Protein AF-A0A329RDT1-F1 (afdb_monomer_lite)

Secondary structure (DSSP, 8-state):
--------PPPPPPHHHHHHHHHHHHHH---SHHHHHHHHHHHHHTPPTTPPP--TT--

pLDDT: mean 72.7, std 12.25, range [35.09, 87.31]

Foldseek 3Di:
DDPDDPPPPPPDDDPVNVVVVVVVVVVPPPPDLVVLQVVQVVVVVPDDPPDDGDGSVRD

Structure (mmCIF, N/CA/C/O backbone):
data_AF-A0A329RDT1-F1
#
_entry.id   AF-A0A329RDT1-F1
#
loop_
_atom_site.group_PDB
_atom_site.id
_atom_site.type_symbol
_atom_site.label_atom_id
_atom_site.label_alt_id
_atom_site.label_comp_id
_atom_site.label_asym_id
_atom_site.label_entity_id
_atom_site.label_seq_id
_atom_site.pdbx_PDB_ins_code
_atom_site.Cartn_x
_atom_site.Cartn_y
_atom_site.Cartn_z
_atom_site.occupancy
_atom_site.B_iso_or_equiv
_atom_site.auth_seq_id
_atom_site.auth_comp_id
_atom_site.auth_asym_id
_atom_site.auth_atom_id
_atom_site.pdbx_PDB_model_num
ATOM 1 N N . MET A 1 1 ? 54.993 0.881 -0.724 1.00 35.09 1 MET A N 1
ATOM 2 C CA . MET A 1 1 ? 54.291 1.204 -1.986 1.00 35.09 1 MET A CA 1
ATOM 3 C C . MET A 1 1 ? 52.983 0.435 -1.990 1.00 35.09 1 MET A C 1
ATOM 5 O O . MET A 1 1 ? 52.994 -0.740 -1.652 1.00 35.09 1 MET A O 1
ATOM 9 N N . SER A 1 2 ? 51.879 1.138 -2.230 1.00 44.06 2 SER A N 1
ATOM 10 C CA . SER A 1 2 ? 50.506 0.672 -2.011 1.00 44.06 2 SER A CA 1
ATOM 11 C C . SER A 1 2 ? 50.094 -0.388 -3.039 1.00 44.06 2 SER A C 1
ATOM 13 O O . SER A 1 2 ? 50.188 -0.140 -4.241 1.00 44.06 2 SER A O 1
ATOM 15 N N . LEU A 1 3 ? 49.636 -1.555 -2.577 1.00 49.78 3 LEU A N 1
ATOM 16 C CA . LEU A 1 3 ? 48.896 -2.513 -3.400 1.00 49.78 3 LEU A CA 1
ATOM 17 C C . LEU A 1 3 ? 47.492 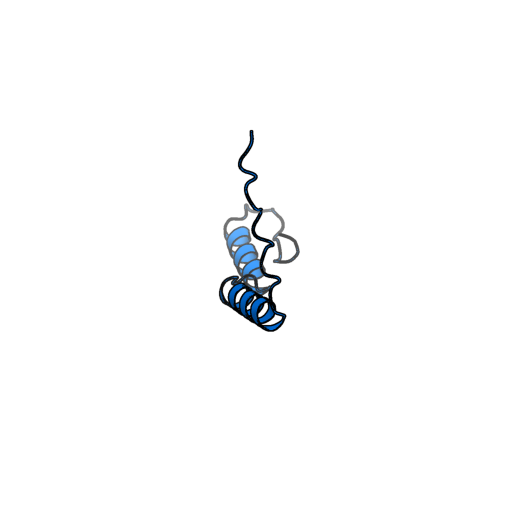-1.939 -3.582 1.00 49.78 3 LEU A C 1
ATOM 19 O O . LEU A 1 3 ? 46.661 -2.017 -2.686 1.00 49.78 3 LEU A O 1
ATOM 23 N N . GLY A 1 4 ? 47.267 -1.283 -4.719 1.00 45.84 4 GLY A N 1
ATOM 24 C CA . GLY A 1 4 ? 45.974 -0.705 -5.053 1.00 45.84 4 GLY A CA 1
ATOM 25 C C . GLY A 1 4 ? 44.895 -1.782 -5.106 1.00 45.84 4 GLY A C 1
ATOM 26 O O . GLY A 1 4 ? 44.908 -2.636 -5.997 1.00 45.84 4 GLY A O 1
ATOM 27 N N . ASP A 1 5 ? 43.951 -1.712 -4.172 1.00 52.56 5 ASP A N 1
ATOM 28 C CA . ASP A 1 5 ? 42.686 -2.428 -4.233 1.00 52.56 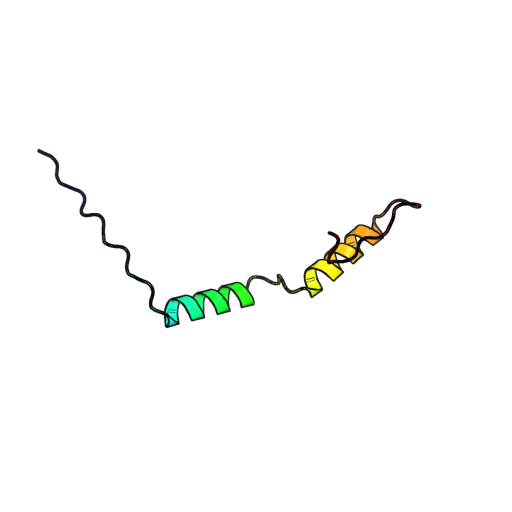5 ASP A CA 1
ATOM 29 C C . ASP A 1 5 ? 41.996 -2.110 -5.561 1.00 52.56 5 ASP A C 1
ATOM 31 O O . ASP A 1 5 ? 41.475 -1.014 -5.792 1.00 52.56 5 ASP A O 1
ATOM 35 N N . LYS A 1 6 ? 42.003 -3.085 -6.474 1.00 54.59 6 LYS A N 1
ATOM 36 C CA . LYS A 1 6 ? 41.184 -3.044 -7.682 1.00 54.59 6 LYS A CA 1
ATOM 37 C C . LYS A 1 6 ? 39.727 -3.012 -7.230 1.00 54.59 6 LYS A C 1
ATOM 39 O O . LYS A 1 6 ? 39.156 -4.061 -6.935 1.00 54.59 6 LYS A O 1
ATOM 44 N N . LYS A 1 7 ? 39.113 -1.823 -7.194 1.00 59.06 7 LYS A N 1
ATOM 45 C CA . LYS A 1 7 ? 37.652 -1.682 -7.134 1.00 59.06 7 LYS A CA 1
ATOM 46 C C . LYS A 1 7 ? 37.078 -2.551 -8.250 1.00 59.06 7 LYS A C 1
ATOM 48 O O . LYS A 1 7 ? 37.224 -2.226 -9.428 1.00 59.06 7 LYS A O 1
ATOM 53 N N . LYS A 1 8 ? 36.484 -3.690 -7.884 1.00 60.53 8 LYS A N 1
ATOM 54 C CA . LYS A 1 8 ? 35.728 -4.524 -8.817 1.00 60.53 8 LYS A CA 1
ATOM 55 C C . LYS A 1 8 ? 34.641 -3.622 -9.388 1.00 60.53 8 LYS A C 1
ATOM 57 O O . LYS A 1 8 ? 33.796 -3.140 -8.639 1.00 60.53 8 LYS A O 1
ATOM 62 N N . LYS A 1 9 ? 34.729 -3.330 -10.687 1.00 61.72 9 LYS A N 1
ATOM 63 C CA . LYS A 1 9 ? 33.685 -2.628 -11.433 1.00 61.72 9 LYS A CA 1
ATOM 64 C C . LYS A 1 9 ? 32.393 -3.399 -11.151 1.00 61.72 9 LYS A C 1
ATOM 66 O O . LYS A 1 9 ? 32.366 -4.608 -11.388 1.00 61.72 9 LYS A O 1
ATOM 71 N N . GLY A 1 10 ? 31.417 -2.755 -10.510 1.00 62.53 10 GLY A N 1
ATOM 72 C CA . GLY A 1 10 ? 30.137 -3.393 -10.211 1.00 62.53 10 GLY A CA 1
ATOM 73 C C . GLY A 1 10 ? 29.581 -3.978 -11.504 1.00 62.53 10 GLY A C 1
ATOM 74 O O . GLY A 1 10 ? 29.692 -3.342 -12.550 1.00 62.53 10 GLY A O 1
ATOM 75 N N . LYS A 1 11 ? 29.090 -5.217 -11.461 1.00 73.31 11 LYS A N 1
ATOM 76 C CA . LYS A 1 11 ? 28.418 -5.810 -12.616 1.00 73.31 11 LYS A CA 1
ATOM 77 C C . LYS A 1 11 ? 27.183 -4.950 -12.892 1.00 73.31 11 LYS A C 1
ATOM 79 O O . LYS A 1 11 ? 26.356 -4.801 -11.996 1.00 73.31 11 LYS A O 1
ATOM 84 N N . ASP A 1 12 ? 27.087 -4.385 -14.091 1.00 76.75 12 ASP A N 1
ATOM 85 C CA . ASP A 1 12 ? 25.868 -3.708 -14.524 1.00 76.75 12 ASP A CA 1
ATOM 86 C C . ASP A 1 12 ? 24.738 -4.747 -14.563 1.00 76.75 12 ASP A C 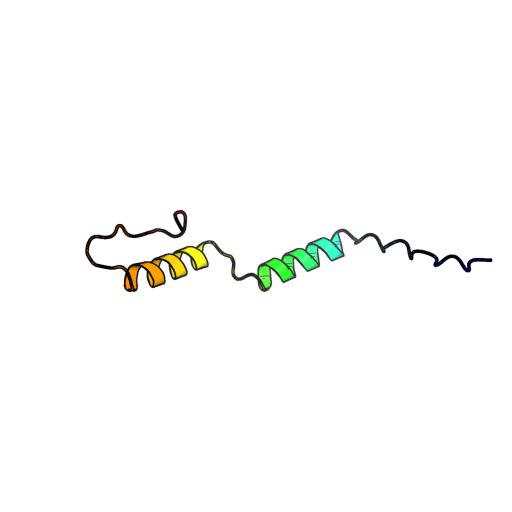1
ATOM 88 O O . ASP A 1 12 ? 24.912 -5.842 -15.109 1.00 76.75 12 ASP A O 1
ATOM 92 N N . PHE A 1 13 ? 23.608 -4.440 -13.925 1.00 74.94 13 PHE A N 1
ATOM 93 C CA . PHE A 1 13 ? 22.458 -5.338 -13.912 1.00 74.94 13 PHE A CA 1
ATOM 94 C C . PHE A 1 13 ? 21.837 -5.398 -15.304 1.00 74.94 13 PHE A C 1
ATOM 96 O O . PHE A 1 13 ? 21.603 -4.372 -15.945 1.00 74.94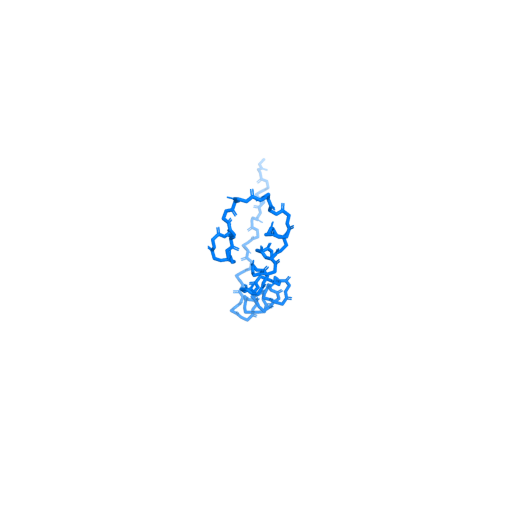 13 PHE A O 1
ATOM 103 N N . LEU A 1 14 ? 21.545 -6.609 -15.768 1.00 85.06 14 LEU A N 1
ATOM 104 C CA . LEU A 1 14 ? 20.772 -6.802 -16.986 1.00 85.06 14 LEU A CA 1
ATOM 105 C C . LEU A 1 14 ? 19.328 -6.338 -16.752 1.00 85.06 14 LEU A C 1
ATOM 107 O O . LEU A 1 14 ? 18.793 -6.491 -15.655 1.00 85.06 14 LEU A O 1
ATOM 111 N N . ALA A 1 15 ? 18.661 -5.840 -17.795 1.00 78.31 15 ALA A N 1
ATOM 112 C CA . ALA A 1 15 ? 17.255 -5.425 -17.711 1.00 78.31 15 ALA A CA 1
ATOM 113 C C . ALA A 1 15 ? 16.351 -6.540 -17.148 1.00 78.31 15 ALA A C 1
ATOM 115 O O . ALA A 1 15 ? 15.466 -6.280 -16.344 1.00 78.31 15 ALA A O 1
ATOM 116 N N . THR A 1 16 ? 16.648 -7.796 -17.485 1.00 84.75 16 THR A N 1
ATOM 117 C CA . THR A 1 16 ? 15.962 -8.986 -16.963 1.00 84.75 16 THR A CA 1
ATOM 118 C C . THR A 1 16 ? 16.226 -9.251 -15.478 1.00 84.75 16 THR A C 1
ATOM 120 O O . THR A 1 16 ? 15.392 -9.838 -14.797 1.00 84.75 16 THR A O 1
ATOM 123 N N . GLU A 1 17 ? 17.402 -8.870 -14.965 1.00 79.62 17 GLU A N 1
ATOM 124 C CA . GLU A 1 17 ? 17.714 -8.961 -13.531 1.00 79.62 17 GLU A CA 1
ATOM 125 C C . GLU A 1 17 ? 16.941 -7.885 -12.755 1.00 79.62 17 GLU A C 1
ATOM 127 O O . GLU A 1 17 ? 16.401 -8.182 -11.693 1.00 79.62 17 GLU A O 1
ATOM 132 N N . ILE A 1 18 ? 16.827 -6.675 -13.313 1.00 82.81 18 ILE A N 1
ATOM 133 C CA . ILE A 1 18 ? 16.041 -5.574 -12.735 1.00 82.81 18 ILE A CA 1
ATOM 134 C C . ILE A 1 18 ? 14.551 -5.929 -12.704 1.00 82.81 18 ILE A C 1
ATOM 136 O O . ILE A 1 18 ? 13.926 -5.803 -11.658 1.00 82.81 18 ILE A O 1
ATOM 140 N N . ASP A 1 19 ? 14.004 -6.431 -13.810 1.00 84.44 19 ASP A N 1
ATOM 141 C CA . ASP A 1 19 ? 12.599 -6.842 -13.921 1.00 84.44 19 ASP A CA 1
ATOM 142 C C . ASP A 1 19 ? 12.244 -7.927 -12.893 1.00 84.44 19 ASP A C 1
ATOM 144 O O . ASP A 1 19 ? 11.316 -7.785 -12.103 1.00 84.44 19 ASP A O 1
ATOM 148 N N . ARG A 1 20 ? 13.095 -8.955 -12.771 1.00 85.75 20 ARG A N 1
ATOM 149 C CA . ARG A 1 20 ? 12.937 -9.994 -11.747 1.00 85.75 20 ARG A CA 1
ATOM 150 C C . ARG A 1 20 ? 13.018 -9.438 -10.324 1.00 85.75 20 ARG A C 1
ATOM 152 O O . ARG A 1 20 ? 12.326 -9.937 -9.439 1.00 85.75 20 ARG A O 1
ATOM 159 N N . MET A 1 21 ? 13.879 -8.451 -10.077 1.00 82.12 21 MET A N 1
ATOM 160 C CA . MET A 1 21 ? 13.948 -7.787 -8.775 1.00 82.12 21 MET A CA 1
ATOM 161 C C . MET A 1 21 ? 12.679 -6.985 -8.487 1.00 82.12 21 MET A C 1
ATOM 163 O O . MET A 1 21 ? 12.206 -7.045 -7.358 1.00 82.12 21 MET A O 1
ATOM 167 N N . LEU A 1 22 ? 12.111 -6.296 -9.478 1.00 80.00 22 LEU A N 1
ATOM 168 C CA . LEU A 1 22 ? 10.851 -5.566 -9.336 1.00 80.00 22 LEU A CA 1
ATOM 169 C C . LEU A 1 22 ? 9.681 -6.513 -9.065 1.00 80.00 22 LEU A C 1
ATOM 171 O O . LEU A 1 22 ? 8.977 -6.291 -8.090 1.00 80.00 22 LEU A O 1
ATOM 175 N N . CYS A 1 23 ? 9.558 -7.628 -9.791 1.00 78.62 23 CYS A N 1
ATOM 176 C CA . CYS A 1 23 ? 8.532 -8.634 -9.499 1.00 78.62 23 CYS A CA 1
ATOM 177 C C . CYS A 1 23 ? 8.666 -9.202 -8.078 1.00 78.62 23 CYS A C 1
ATOM 179 O O . CYS A 1 23 ? 7.680 -9.361 -7.376 1.00 78.62 23 CYS A O 1
ATOM 181 N N . LEU A 1 24 ? 9.891 -9.475 -7.607 1.00 78.25 24 LEU A N 1
ATOM 182 C CA . LEU A 1 24 ? 10.113 -9.954 -6.234 1.00 78.25 24 LEU A CA 1
ATOM 183 C C . LEU A 1 24 ? 9.804 -8.892 -5.172 1.00 78.25 24 LEU A C 1
ATOM 185 O O . LEU A 1 24 ? 9.453 -9.236 -4.044 1.00 78.25 24 LEU A O 1
ATOM 189 N N . VAL A 1 25 ? 10.010 -7.621 -5.505 1.00 69.75 25 VAL A N 1
ATOM 190 C CA . VAL A 1 25 ? 9.672 -6.467 -4.670 1.00 69.75 25 VAL A CA 1
ATOM 191 C C . VAL A 1 25 ? 8.153 -6.326 -4.617 1.00 69.75 25 VAL A C 1
ATOM 193 O O . VAL A 1 25 ? 7.629 -6.273 -3.516 1.00 69.75 25 VAL A O 1
ATOM 196 N N . GLU A 1 26 ? 7.445 -6.383 -5.742 1.00 69.50 26 GLU A N 1
ATOM 197 C CA . GLU A 1 26 ? 5.975 -6.383 -5.821 1.00 69.50 26 GLU A CA 1
ATOM 198 C C . GLU A 1 26 ? 5.347 -7.584 -5.094 1.00 69.50 26 GLU A C 1
ATOM 200 O O . GLU A 1 26 ? 4.420 -7.409 -4.310 1.00 69.50 26 GLU A O 1
ATOM 205 N N . ASP A 1 27 ? 5.902 -8.788 -5.257 1.00 68.44 27 ASP A N 1
ATOM 206 C CA . ASP A 1 27 ? 5.423 -10.003 -4.583 1.00 68.44 27 ASP A CA 1
ATOM 207 C C . ASP A 1 27 ? 5.617 -9.953 -3.057 1.00 68.44 27 ASP A C 1
ATOM 209 O O . ASP A 1 27 ? 4.866 -10.573 -2.303 1.00 68.44 27 ASP A O 1
ATOM 213 N N . ARG A 1 28 ? 6.666 -9.269 -2.575 1.00 64.88 28 ARG A N 1
ATOM 214 C CA . ARG A 1 28 ? 7.007 -9.202 -1.139 1.00 64.88 28 ARG A CA 1
ATOM 215 C C . ARG A 1 28 ? 6.486 -7.954 -0.446 1.00 64.88 28 ARG A C 1
ATOM 217 O O . ARG A 1 28 ? 6.239 -7.990 0.760 1.00 64.88 28 ARG A O 1
ATOM 224 N N . LEU A 1 29 ? 6.354 -6.845 -1.161 1.00 60.91 29 LEU A N 1
ATOM 225 C CA . LEU A 1 29 ? 5.670 -5.663 -0.672 1.00 60.91 29 LEU A CA 1
ATOM 226 C C . LEU A 1 29 ? 4.182 -5.889 -0.910 1.00 60.91 29 LEU A C 1
ATOM 228 O O . LEU A 1 29 ? 3.650 -5.537 -1.953 1.00 60.91 29 LEU A O 1
ATOM 232 N N . HIS A 1 30 ? 3.471 -6.345 0.121 1.00 61.00 30 HIS A N 1
ATOM 233 C CA . HIS A 1 30 ? 2.012 -6.200 0.199 1.00 61.00 30 HIS A CA 1
ATOM 234 C C . HIS A 1 30 ? 1.574 -4.714 0.281 1.00 61.00 30 HIS A C 1
ATOM 236 O O . HIS A 1 30 ? 0.561 -4.394 0.894 1.00 61.00 30 HIS A O 1
ATOM 242 N N . PHE A 1 31 ? 2.335 -3.777 -0.290 1.00 61.09 31 PHE A N 1
ATOM 243 C CA . PHE A 1 31 ? 1.984 -2.364 -0.397 1.00 61.09 31 PHE A CA 1
ATOM 244 C C . PHE A 1 31 ? 1.110 -2.158 -1.634 1.00 61.09 31 PHE A C 1
ATOM 246 O O . PHE A 1 31 ? 1.452 -1.430 -2.560 1.00 61.09 31 PHE A O 1
ATOM 253 N N . GLY A 1 32 ? -0.033 -2.840 -1.633 1.00 62.72 32 GLY A N 1
ATOM 254 C CA . GLY A 1 32 ? -1.175 -2.470 -2.453 1.00 62.72 32 GLY A CA 1
ATOM 255 C C . GLY A 1 32 ? -1.994 -1.398 -1.738 1.00 62.72 32 GLY A C 1
ATOM 256 O O . GLY A 1 32 ? -1.976 -1.302 -0.509 1.00 62.72 32 GLY A O 1
ATOM 257 N N . SER A 1 33 ? -2.754 -0.613 -2.497 1.00 59.09 33 SER A N 1
ATOM 258 C CA . SER A 1 33 ? -3.721 0.372 -1.985 1.00 59.09 33 SER A CA 1
ATOM 259 C C . SER A 1 33 ? -4.686 -0.204 -0.934 1.00 59.09 33 SER A C 1
ATOM 261 O O . SER A 1 33 ? -5.144 0.514 -0.050 1.00 59.09 33 SER A O 1
ATOM 263 N N . GLU A 1 34 ? -4.953 -1.511 -0.976 1.00 64.62 34 GLU A N 1
ATOM 264 C CA . GLU A 1 34 ? -5.806 -2.213 -0.009 1.00 64.62 34 GLU A CA 1
ATOM 265 C C . GLU A 1 34 ? -5.215 -2.265 1.410 1.00 64.62 34 GLU A C 1
ATOM 267 O O . GLU A 1 34 ? -5.964 -2.284 2.389 1.00 64.62 34 GLU A O 1
ATOM 272 N N . LEU A 1 35 ? -3.885 -2.221 1.551 1.00 71.25 35 LEU A N 1
ATOM 273 C CA . LEU A 1 35 ? -3.234 -2.231 2.862 1.00 71.25 35 LEU A CA 1
ATOM 274 C C . LEU A 1 35 ? -3.537 -0.942 3.634 1.00 71.25 35 LEU A C 1
ATOM 276 O O . LEU A 1 35 ? -3.833 -0.991 4.827 1.00 71.25 35 LEU A O 1
ATOM 280 N N . TRP A 1 36 ? -3.526 0.202 2.950 1.00 73.38 36 TRP A N 1
ATOM 281 C CA . TRP A 1 36 ? -3.824 1.499 3.556 1.00 73.38 36 TRP A CA 1
ATOM 282 C C . TRP A 1 36 ? -5.274 1.606 4.013 1.00 73.38 36 TRP A C 1
ATOM 284 O O . TRP A 1 36 ? -5.536 2.141 5.086 1.00 73.38 36 TRP A O 1
ATOM 294 N N . VAL A 1 37 ? -6.207 1.012 3.265 1.00 75.75 37 VAL A N 1
ATOM 295 C CA . VAL A 1 37 ? -7.612 0.896 3.685 1.00 75.75 37 VAL A CA 1
ATOM 296 C C . VAL A 1 37 ? -7.735 0.038 4.948 1.00 75.75 37 VAL A C 1
ATOM 298 O O . VAL A 1 37 ? -8.440 0.416 5.885 1.00 75.75 37 VAL A O 1
ATOM 301 N N . GLY A 1 38 ? -7.009 -1.082 5.021 1.00 78.31 38 GLY A N 1
ATOM 302 C CA . GLY A 1 38 ? -6.969 -1.927 6.218 1.00 78.31 38 GLY A CA 1
ATOM 303 C C . GLY A 1 38 ? -6.384 -1.211 7.442 1.00 78.31 38 GLY A C 1
ATOM 304 O O . GLY A 1 38 ? -6.934 -1.306 8.539 1.00 78.31 38 GLY A O 1
ATOM 305 N N . ILE A 1 39 ? -5.308 -0.443 7.254 1.00 77.62 39 ILE A N 1
ATOM 306 C CA . ILE A 1 39 ? -4.678 0.359 8.314 1.00 77.62 39 ILE A CA 1
ATOM 307 C C . ILE A 1 39 ? -5.607 1.498 8.757 1.00 77.62 39 ILE A C 1
ATOM 309 O O . ILE A 1 39 ? -5.768 1.715 9.958 1.00 77.62 39 ILE A O 1
ATOM 313 N N . ALA A 1 40 ? -6.265 2.180 7.817 1.00 82.31 40 ALA A N 1
ATOM 314 C CA . ALA A 1 40 ? -7.269 3.207 8.093 1.00 82.31 40 ALA A CA 1
ATOM 315 C C . ALA A 1 40 ? -8.429 2.663 8.924 1.00 82.31 40 ALA A C 1
ATOM 317 O O . ALA A 1 40 ? -8.812 3.278 9.920 1.00 82.31 40 ALA A O 1
ATOM 318 N N . SER A 1 41 ? -8.932 1.477 8.578 1.00 81.62 41 SER A N 1
ATOM 319 C CA . SER A 1 41 ? -9.962 0.798 9.365 1.00 81.62 41 SER A CA 1
ATOM 320 C C . SER A 1 41 ? -9.483 0.518 10.792 1.00 81.62 41 SER A C 1
ATOM 322 O O . SER A 1 41 ? -10.135 0.932 11.746 1.00 81.62 41 SER A O 1
ATOM 324 N N . ALA A 1 42 ? -8.308 -0.100 10.954 1.00 84.75 42 ALA A N 1
ATOM 325 C CA . ALA A 1 42 ? -7.767 -0.439 12.271 1.00 84.75 42 ALA A CA 1
ATOM 326 C C . ALA A 1 42 ? -7.458 0.797 13.142 1.00 84.75 42 ALA A C 1
ATOM 328 O O . ALA A 1 42 ? -7.587 0.744 14.367 1.00 84.75 42 ALA A O 1
ATOM 329 N N . TYR A 1 43 ? -7.052 1.909 12.520 1.00 83.06 43 TYR A N 1
ATOM 330 C CA . TYR A 1 43 ? -6.855 3.195 13.188 1.00 83.06 43 TYR A CA 1
ATOM 331 C C . TYR A 1 43 ? -8.186 3.792 13.659 1.00 83.06 43 TYR A C 1
ATOM 333 O O . TYR A 1 43 ? -8.303 4.214 14.811 1.00 83.06 43 TYR A O 1
ATOM 341 N N . ASN A 1 44 ? -9.200 3.791 12.788 1.00 87.31 44 ASN A N 1
ATOM 342 C CA . ASN A 1 44 ? -10.520 4.334 13.097 1.00 87.31 44 ASN A CA 1
ATOM 343 C C . ASN A 1 44 ? -11.252 3.526 14.185 1.00 87.31 44 ASN A C 1
ATOM 345 O O . ASN A 1 44 ? -11.974 4.113 14.988 1.00 87.31 44 ASN A O 1
ATOM 349 N N . ASP A 1 45 ? -11.021 2.214 14.277 1.00 86.19 45 ASP A N 1
ATOM 350 C CA . ASP A 1 45 ? -11.589 1.363 15.338 1.00 86.19 45 ASP A CA 1
ATOM 351 C C . ASP A 1 45 ? -11.096 1.748 16.743 1.00 86.19 45 ASP A C 1
ATOM 353 O O . ASP A 1 45 ? -11.779 1.527 17.743 1.00 86.19 45 ASP A O 1
ATOM 357 N N . GLN A 1 46 ? -9.908 2.350 16.832 1.00 86.94 46 GLN A N 1
ATOM 358 C CA . GLN A 1 46 ? -9.314 2.828 18.084 1.00 86.94 46 GLN A CA 1
ATOM 359 C C . GLN A 1 46 ? -9.519 4.334 18.290 1.00 86.94 46 GLN A C 1
ATOM 361 O O . GLN A 1 46 ? -8.986 4.924 19.238 1.00 86.94 46 GLN A O 1
ATOM 366 N N . LEU A 1 47 ? -10.273 4.980 17.398 1.00 85.88 47 LEU A N 1
ATOM 367 C CA . LEU A 1 47 ? -10.445 6.418 17.406 1.00 85.88 47 LEU A CA 1
ATOM 368 C C . LEU A 1 47 ? -11.295 6.852 18.600 1.00 85.88 47 LEU A C 1
ATOM 370 O O . LEU A 1 47 ? -12.330 6.272 18.932 1.00 85.88 47 LEU A O 1
ATOM 374 N N . ARG A 1 48 ? -10.867 7.930 19.255 1.00 83.75 48 ARG A N 1
ATOM 375 C CA . ARG A 1 48 ? -11.649 8.531 20.334 1.00 83.75 48 ARG A CA 1
ATOM 376 C C . ARG A 1 48 ? -12.909 9.175 19.762 1.00 83.75 48 ARG A C 1
ATOM 378 O O . ARG A 1 48 ? -12.869 9.802 18.705 1.00 83.75 48 ARG A O 1
ATOM 385 N N . SER A 1 49 ? -14.008 9.081 20.508 1.00 82.25 49 SER A N 1
ATOM 386 C CA . SER A 1 49 ? -15.276 9.711 20.130 1.00 82.25 49 SER A CA 1
ATOM 387 C C . SER A 1 49 ? -15.088 11.204 19.824 1.00 82.25 49 SER A C 1
ATOM 389 O O . SER A 1 49 ? -14.441 11.924 20.587 1.00 82.25 49 SER A O 1
ATOM 391 N N . GLY A 1 50 ? -15.630 11.650 18.688 1.00 82.00 50 GLY A N 1
ATOM 392 C CA . GLY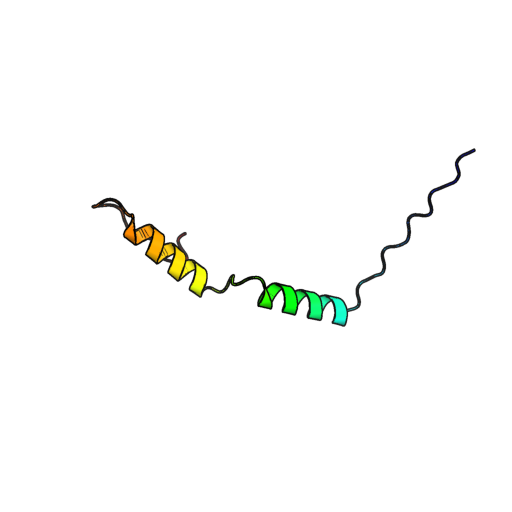 A 1 50 ? -15.557 13.038 18.220 1.00 82.00 50 GLY A CA 1
ATOM 393 C C . GLY A 1 50 ? -14.350 13.382 17.341 1.00 82.00 50 GLY A C 1
ATOM 394 O O . GLY A 1 50 ? -14.265 14.515 16.871 1.00 82.00 50 GLY A O 1
ATOM 395 N N . TRP A 1 51 ? -13.432 12.444 17.090 1.00 82.69 51 TRP A N 1
ATOM 396 C CA . TRP A 1 51 ? -12.340 12.640 16.132 1.00 82.69 51 TRP A CA 1
ATOM 397 C C . TRP A 1 51 ? -12.783 12.261 14.707 1.00 82.69 51 TRP A C 1
ATOM 399 O O . TRP A 1 51 ? -13.618 11.369 14.546 1.00 82.69 51 TRP A O 1
ATOM 409 N N . PRO A 1 52 ? -12.258 12.928 13.662 1.00 84.12 52 PRO A N 1
ATOM 410 C CA . PRO A 1 52 ? -12.591 12.596 12.281 1.00 84.12 52 PRO A CA 1
ATOM 411 C C . PRO A 1 52 ? -11.910 11.292 11.849 1.00 84.12 52 PRO A C 1
ATOM 413 O O . PRO A 1 52 ? -10.721 11.093 12.114 1.00 84.12 52 PRO A O 1
ATOM 416 N N . ALA A 1 53 ? -12.658 10.437 11.150 1.00 85.50 53 ALA A N 1
ATOM 417 C CA . ALA A 1 53 ? -12.125 9.224 10.540 1.00 85.50 53 ALA A CA 1
ATOM 418 C C . ALA A 1 53 ? -11.105 9.557 9.439 1.00 85.50 53 ALA A C 1
ATOM 420 O O . ALA A 1 53 ? -11.197 10.599 8.784 1.00 85.50 53 ALA A O 1
ATOM 421 N N . ARG A 1 54 ? -10.139 8.661 9.234 1.00 82.44 54 ARG A N 1
ATOM 422 C CA . ARG A 1 54 ? -9.148 8.735 8.151 1.00 82.44 54 ARG A CA 1
ATOM 423 C C . ARG A 1 54 ? -9.439 7.669 7.102 1.00 82.44 54 ARG A C 1
ATOM 425 O O . ARG A 1 54 ? -9.825 6.562 7.465 1.00 82.44 54 ARG A O 1
ATOM 432 N N . ASP A 1 55 ? -9.274 8.002 5.828 1.00 81.12 55 ASP A N 1
ATOM 433 C CA . ASP A 1 55 ? -9.218 7.018 4.744 1.00 81.12 55 ASP A CA 1
ATOM 434 C C . ASP A 1 55 ? -7.762 6.605 4.472 1.00 81.12 55 ASP A C 1
ATOM 436 O O . ASP A 1 55 ? -6.833 7.138 5.079 1.00 81.12 55 ASP A O 1
ATOM 440 N N . GLY A 1 56 ? -7.571 5.615 3.597 1.00 68.94 56 GLY A N 1
ATOM 441 C CA . GLY A 1 56 ? -6.237 5.118 3.255 1.00 68.94 56 GLY A CA 1
ATOM 442 C C . GLY A 1 56 ? -5.354 6.149 2.546 1.00 68.94 56 GLY A C 1
ATOM 443 O O . GLY A 1 56 ? -4.138 6.031 2.621 1.00 68.94 56 GLY A O 1
ATOM 444 N N . ASP A 1 57 ? -5.946 7.164 1.910 1.00 73.69 57 ASP A N 1
ATOM 445 C CA . ASP A 1 57 ? -5.213 8.225 1.208 1.00 73.69 57 ASP A CA 1
ATOM 446 C C . ASP A 1 57 ? -4.802 9.375 2.150 1.00 73.69 57 ASP A C 1
ATOM 448 O O . ASP A 1 57 ? -3.868 10.124 1.863 1.00 73.69 57 ASP A O 1
ATOM 452 N N . SER A 1 58 ? -5.509 9.532 3.275 1.00 70.31 58 SER A N 1
ATOM 453 C CA . SER A 1 58 ? -5.296 10.573 4.290 1.00 70.31 58 SER A CA 1
ATOM 454 C C . SER A 1 58 ? -4.441 10.123 5.480 1.00 70.31 58 SER A C 1
ATOM 456 O O . SER A 1 58 ? -4.260 10.916 6.417 1.00 70.31 58 SER A O 1
ATOM 458 N N . LEU A 1 59 ? -4.000 8.863 5.493 1.00 65.44 59 LEU A N 1
ATOM 459 C CA . LEU A 1 59 ? -3.020 8.319 6.438 1.00 65.44 59 LEU A CA 1
ATOM 460 C C . LEU A 1 59 ? -1.598 8.461 5.894 1.00 65.44 59 LEU A C 1
ATOM 462 O O . LEU A 1 59 ? -0.719 8.804 6.718 1.00 65.44 59 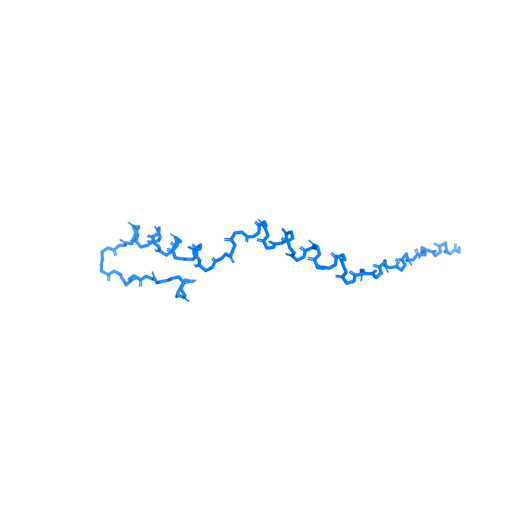LEU A O 1
#

Organism: NCBI:txid29920

Radius of gyration: 22.68 Å; chains: 1; bounding box: 70×23×38 Å

Sequence (59 aa):
MSLGDKKKKGKDFLATEIDRMLCLVEDRLHFGSELWVGIASAYNDQLRSGWPARDGDSL